Protein AF-A0A034V5H6-F1 (afdb_monomer_lite)

Sequence (109 aa):
MTDLYKLFNDMNLQLQGNKLNLLLHKKNLGRREFHNFPNLSVSCSNNELFAYCQHLENLHIDFTERYQDILNLEIPEWVLDPFSNVNTAMSPQLEEELIELTTNEEIKI

pLDDT: mean 71.45, std 12.15, range [51.25, 95.94]

Organism: Bactrocera dorsalis (NCBI:txid27457)

Secondary structure (DSSP, 8-state):
-HHHHHHHHHHHHHHTT-HHHHHHHHHHHHTT-GGG-TTTTS---HHHHHHHHHHHHHHHHHHHHHTHHHHT----HHHH-TTGGGGTT--HHHHHHHHHHHH-GGG--

Radius of gyration: 25.44 Å; chains: 1; bounding box: 59×29×60 Å

Foldseek 3Di:
DVVVVVLVVVVVVVQPPDPVSVVVVVVCLVVVVCVVPPSVVPDDDPVNSVVVVVVVVVVVVVVCVVCVCVVPDDDDVCNVPVCPCVPPDDPVVVVVVVCCVVVVPVPVD

Structure (mmCIF, N/CA/C/O backbone):
data_AF-A0A034V5H6-F1
#
_entry.id   AF-A0A034V5H6-F1
#
loop_
_atom_site.group_PDB
_atom_site.id
_atom_site.type_symbol
_atom_site.label_atom_id
_atom_site.label_alt_id
_atom_site.label_comp_id
_atom_site.label_asym_id
_atom_site.label_entity_id
_atom_site.label_seq_id
_atom_site.pdbx_PDB_ins_code
_atom_site.Cartn_x
_atom_site.Cartn_y
_atom_site.Cartn_z
_atom_site.occupancy
_atom_site.B_iso_or_equiv
_atom_site.auth_seq_id
_atom_site.auth_comp_id
_atom_site.auth_asym_id
_atom_site.auth_atom_id
_atom_site.pdbx_PDB_model_num
ATOM 1 N N . MET A 1 1 ? 7.506 -4.394 -25.567 1.00 51.25 1 MET A N 1
ATOM 2 C CA . MET A 1 1 ? 7.372 -3.513 -24.383 1.00 51.25 1 MET A CA 1
ATOM 3 C C . MET A 1 1 ? 6.204 -3.955 -23.491 1.00 51.25 1 MET A C 1
ATOM 5 O O . MET A 1 1 ? 6.425 -4.139 -22.306 1.00 51.25 1 MET A O 1
ATOM 9 N N . THR A 1 2 ? 5.010 -4.226 -24.037 1.00 56.66 2 THR A N 1
ATOM 10 C CA . THR A 1 2 ? 3.814 -4.694 -23.292 1.00 56.66 2 THR A CA 1
ATOM 11 C C . THR A 1 2 ? 4.000 -6.026 -22.551 1.00 56.66 2 THR A C 1
ATOM 13 O O . THR A 1 2 ? 3.503 -6.181 -21.437 1.00 56.66 2 THR A O 1
ATOM 16 N N . ASP A 1 3 ? 4.764 -6.961 -23.121 1.00 66.25 3 ASP A N 1
ATOM 17 C CA . ASP A 1 3 ? 4.959 -8.293 -22.525 1.00 66.25 3 ASP A CA 1
ATOM 18 C C . ASP A 1 3 ? 5.788 -8.252 -21.237 1.00 66.25 3 ASP A C 1
ATOM 20 O O . ASP A 1 3 ? 5.510 -8.991 -20.296 1.00 66.25 3 ASP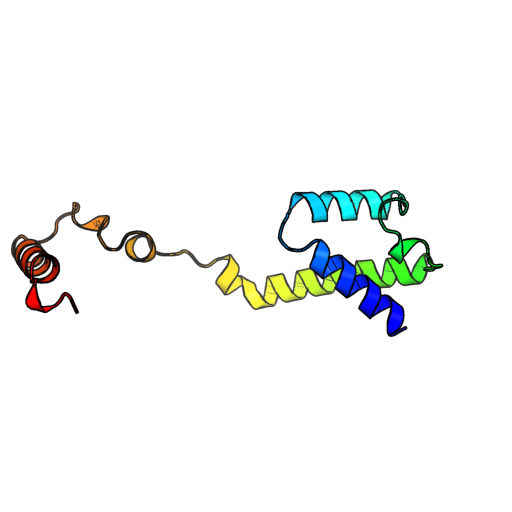 A O 1
ATOM 24 N N . LEU A 1 4 ? 6.755 -7.332 -21.159 1.00 60.66 4 LEU A N 1
ATOM 25 C CA . LEU A 1 4 ? 7.626 -7.173 -19.997 1.00 60.66 4 LEU A CA 1
ATOM 26 C C . LEU A 1 4 ? 6.857 -6.578 -18.809 1.00 60.66 4 LEU A C 1
ATOM 28 O O . LEU A 1 4 ? 6.946 -7.089 -17.697 1.00 60.66 4 LEU A O 1
ATOM 32 N N . TYR A 1 5 ? 6.049 -5.541 -19.051 1.00 64.38 5 TYR A N 1
ATOM 33 C CA . TYR A 1 5 ? 5.203 -4.946 -18.013 1.00 64.38 5 TYR A CA 1
ATOM 34 C C . TYR A 1 5 ? 4.183 -5.940 -17.464 1.00 64.38 5 TYR A C 1
ATOM 36 O O . TYR A 1 5 ? 3.984 -5.993 -16.254 1.00 64.38 5 TYR A O 1
ATOM 44 N N . LYS A 1 6 ? 3.577 -6.760 -18.330 1.00 73.44 6 LYS A N 1
ATOM 45 C CA . LYS A 1 6 ? 2.639 -7.805 -17.909 1.00 73.44 6 LYS A CA 1
ATOM 46 C C . LYS A 1 6 ? 3.323 -8.850 -17.027 1.00 73.44 6 LYS A C 1
ATOM 48 O O . LYS A 1 6 ? 2.846 -9.132 -15.935 1.00 73.44 6 LYS A O 1
ATOM 53 N N . LEU A 1 7 ? 4.484 -9.338 -17.458 1.00 68.38 7 LEU A N 1
ATOM 54 C CA . LEU A 1 7 ? 5.290 -10.307 -16.719 1.00 68.38 7 LEU A CA 1
ATOM 55 C C . LEU A 1 7 ? 5.673 -9.801 -15.322 1.00 68.38 7 LEU A C 1
ATOM 57 O O . LEU A 1 7 ? 5.561 -10.518 -14.328 1.00 68.38 7 LEU A O 1
ATOM 61 N N . PHE A 1 8 ? 6.116 -8.550 -15.249 1.00 65.75 8 PHE A N 1
ATOM 62 C CA . PHE A 1 8 ? 6.486 -7.899 -14.003 1.00 65.75 8 PHE A CA 1
ATOM 63 C C . PHE A 1 8 ? 5.296 -7.671 -13.069 1.00 65.75 8 PHE A C 1
ATOM 65 O O . PHE A 1 8 ? 5.430 -7.878 -11.862 1.00 65.75 8 PHE A O 1
ATOM 72 N N . ASN A 1 9 ? 4.132 -7.312 -13.611 1.00 68.25 9 ASN A N 1
ATOM 73 C CA . ASN A 1 9 ? 2.909 -7.176 -12.826 1.00 68.25 9 ASN A CA 1
ATOM 74 C C . ASN A 1 9 ? 2.429 -8.520 -12.274 1.00 68.25 9 ASN A C 1
ATOM 76 O O . ASN A 1 9 ? 2.075 -8.594 -11.100 1.00 68.25 9 ASN A O 1
ATOM 80 N N . ASP A 1 10 ? 2.473 -9.581 -13.082 1.00 69.94 10 ASP A N 1
ATOM 81 C CA . ASP A 1 10 ? 2.097 -10.931 -12.653 1.00 69.94 10 ASP A CA 1
ATOM 82 C C . ASP A 1 10 ? 3.014 -11.421 -11.517 1.00 69.94 10 ASP A C 1
ATOM 84 O O . ASP A 1 10 ? 2.546 -12.009 -10.542 1.00 69.94 10 ASP A O 1
ATOM 88 N N . MET A 1 11 ? 4.316 -11.116 -11.587 1.00 65.25 11 MET A N 1
ATOM 89 C CA . MET A 1 11 ? 5.259 -11.386 -10.494 1.00 65.25 11 MET A CA 1
ATOM 90 C C . MET A 1 11 ? 4.976 -10.529 -9.256 1.00 65.25 11 MET A C 1
ATOM 92 O O . MET A 1 11 ? 4.991 -11.046 -8.143 1.00 65.25 11 MET A O 1
ATOM 96 N N . ASN A 1 12 ? 4.691 -9.235 -9.427 1.00 65.81 12 ASN A N 1
ATOM 97 C CA . ASN A 1 12 ? 4.351 -8.348 -8.315 1.00 65.81 12 ASN A CA 1
ATOM 98 C C . ASN A 1 12 ? 3.092 -8.836 -7.580 1.00 65.81 12 ASN A C 1
ATOM 100 O O . ASN A 1 12 ? 3.077 -8.873 -6.354 1.00 65.81 12 ASN A O 1
ATOM 104 N N . LEU A 1 13 ? 2.075 -9.297 -8.315 1.00 69.00 13 LEU A N 1
ATOM 105 C CA . LEU A 1 13 ? 0.843 -9.852 -7.753 1.00 69.00 13 LEU A CA 1
ATOM 106 C C . LEU A 1 13 ? 1.106 -11.114 -6.913 1.00 69.00 13 LEU A C 1
ATOM 108 O O . LEU A 1 13 ? 0.523 -11.269 -5.845 1.00 69.00 13 LEU A O 1
ATOM 112 N N . GLN A 1 14 ? 2.029 -11.981 -7.343 1.00 65.00 14 GLN A N 1
ATOM 113 C CA . GLN A 1 14 ? 2.447 -13.164 -6.572 1.00 65.00 14 GLN A CA 1
ATOM 114 C C . GLN A 1 14 ? 3.253 -12.816 -5.308 1.00 65.00 14 GLN A C 1
ATOM 116 O O . GLN A 1 14 ? 3.338 -13.625 -4.383 1.00 65.00 14 GLN A O 1
ATOM 121 N N . LEU A 1 15 ? 3.868 -11.632 -5.262 1.00 60.59 15 LEU A N 1
ATOM 122 C CA . LEU A 1 15 ? 4.686 -11.164 -4.139 1.00 60.59 15 LEU A CA 1
ATOM 123 C C . LEU A 1 15 ? 3.898 -10.299 -3.141 1.00 60.59 15 LEU A C 1
ATOM 125 O O . LEU A 1 15 ? 4.356 -10.102 -2.009 1.00 60.59 15 LEU A O 1
ATOM 129 N N . GLN A 1 16 ? 2.727 -9.788 -3.531 1.00 62.03 16 GLN A N 1
ATOM 130 C CA . GLN A 1 16 ? 1.852 -9.006 -2.662 1.00 62.03 16 GLN A CA 1
ATOM 131 C C . GLN A 1 16 ? 1.284 -9.880 -1.532 1.00 62.03 16 GLN A C 1
ATOM 133 O O . GLN A 1 16 ? 0.819 -10.993 -1.746 1.00 62.03 16 GLN A O 1
ATOM 138 N N . GLY A 1 17 ? 1.353 -9.367 -0.298 1.00 56.00 17 GLY A N 1
ATOM 139 C CA . GLY A 1 17 ? 0.842 -10.035 0.908 1.00 56.00 17 GLY A CA 1
ATOM 140 C C . GLY A 1 17 ? 1.911 -10.511 1.895 1.00 56.00 17 GLY A C 1
ATOM 141 O O . GLY A 1 17 ? 1.582 -10.791 3.044 1.00 56.00 17 GLY A O 1
ATOM 142 N N . ASN A 1 18 ? 3.196 -10.546 1.515 1.00 60.22 18 ASN A N 1
ATOM 143 C CA . ASN A 1 18 ? 4.265 -10.941 2.436 1.00 60.22 18 ASN A CA 1
ATOM 144 C C . ASN A 1 18 ? 5.484 -10.010 2.336 1.00 60.22 18 ASN A C 1
ATOM 146 O O . ASN A 1 18 ? 6.286 -10.087 1.406 1.00 60.22 18 ASN A O 1
ATOM 150 N N . LYS A 1 19 ? 5.636 -9.120 3.325 1.00 59.62 19 LYS A N 1
ATOM 151 C CA . LYS A 1 19 ? 6.692 -8.088 3.391 1.00 59.62 19 LYS A CA 1
ATOM 152 C C . LYS A 1 19 ? 8.110 -8.674 3.260 1.00 59.62 19 LYS A C 1
ATOM 154 O O . LYS A 1 19 ? 9.001 -8.022 2.716 1.00 59.62 19 LYS A O 1
ATOM 159 N N . LEU A 1 20 ? 8.301 -9.922 3.702 1.00 57.69 20 LEU A N 1
ATOM 160 C CA . LEU A 1 20 ? 9.555 -10.666 3.570 1.00 57.69 20 LEU A CA 1
ATOM 161 C C . LEU A 1 20 ? 9.874 -11.025 2.109 1.00 57.69 20 LEU A C 1
ATOM 163 O O . LEU A 1 20 ? 11.028 -10.911 1.696 1.00 57.69 20 LEU A O 1
ATOM 167 N N . ASN A 1 21 ? 8.862 -11.379 1.311 1.00 61.72 21 ASN A N 1
ATOM 168 C CA . ASN A 1 21 ? 9.028 -11.742 -0.100 1.00 61.72 21 ASN A CA 1
ATOM 169 C C . ASN A 1 21 ? 9.451 -10.537 -0.945 1.00 61.72 21 ASN A C 1
ATOM 171 O O . ASN A 1 21 ? 10.333 -10.664 -1.792 1.00 61.72 21 ASN A O 1
ATOM 175 N N . LEU A 1 22 ? 8.902 -9.351 -0.662 1.00 61.34 22 LEU A N 1
ATOM 176 C CA . LEU A 1 22 ? 9.290 -8.110 -1.338 1.00 61.34 22 LEU A CA 1
ATOM 177 C C . LEU A 1 22 ? 10.755 -7.732 -1.052 1.00 61.34 22 LEU A C 1
ATOM 179 O O . LEU A 1 22 ? 11.499 -7.378 -1.968 1.00 61.34 22 LEU A O 1
ATOM 183 N N . LEU A 1 23 ? 11.196 -7.847 0.207 1.00 63.50 23 LEU A N 1
ATOM 184 C CA . LEU A 1 23 ? 12.578 -7.550 0.602 1.00 63.50 23 LEU A CA 1
ATOM 185 C C . LEU A 1 23 ? 13.576 -8.533 -0.029 1.00 63.50 23 LEU A C 1
ATOM 187 O O . LEU A 1 23 ? 14.627 -8.121 -0.529 1.00 63.50 23 LEU A O 1
ATOM 191 N N . LEU A 1 24 ? 13.237 -9.826 -0.036 1.00 62.56 24 LEU A N 1
ATOM 192 C CA . LEU A 1 24 ? 14.048 -10.865 -0.666 1.00 62.56 24 LEU A CA 1
ATOM 193 C C . LEU A 1 24 ? 14.137 -10.649 -2.182 1.00 62.56 24 LEU A C 1
ATOM 195 O O . LEU A 1 24 ? 15.218 -10.766 -2.754 1.00 62.56 24 LEU A O 1
ATOM 199 N N . HIS A 1 25 ? 13.034 -10.249 -2.822 1.00 62.09 25 HIS A N 1
ATOM 200 C CA . HIS A 1 25 ? 12.995 -9.945 -4.250 1.00 62.09 25 HIS A CA 1
ATOM 201 C C . HIS A 1 25 ? 13.897 -8.758 -4.604 1.00 62.09 25 HIS A C 1
ATOM 203 O O . HIS A 1 25 ? 14.723 -8.868 -5.507 1.00 62.09 25 HIS A O 1
ATOM 209 N N . LYS A 1 26 ? 13.839 -7.666 -3.830 1.00 64.44 26 LYS A N 1
ATOM 210 C CA . LYS A 1 26 ? 14.702 -6.487 -4.020 1.00 64.44 26 LYS A CA 1
ATOM 211 C C . LYS A 1 26 ? 16.193 -6.845 -3.904 1.00 64.44 26 LYS A C 1
ATOM 213 O O . LYS A 1 26 ? 17.013 -6.405 -4.710 1.00 64.44 26 LYS A O 1
ATOM 218 N N . LYS A 1 27 ? 16.539 -7.699 -2.932 1.00 66.62 27 LYS A N 1
ATOM 219 C CA . LYS A 1 27 ? 17.908 -8.194 -2.713 1.00 66.62 27 LYS A CA 1
ATOM 220 C C . LYS A 1 27 ? 18.384 -9.117 -3.840 1.00 66.62 27 LYS A C 1
ATOM 222 O O . LYS A 1 27 ? 19.508 -8.957 -4.315 1.00 66.62 27 LYS A O 1
ATOM 227 N N . ASN A 1 28 ? 17.543 -10.050 -4.280 1.00 64.31 28 ASN A N 1
ATOM 228 C CA . ASN A 1 28 ? 17.875 -11.009 -5.338 1.00 64.31 28 ASN A CA 1
ATOM 229 C C . ASN A 1 28 ? 17.978 -10.327 -6.711 1.00 64.31 28 ASN A C 1
ATOM 231 O O . ASN A 1 28 ? 18.862 -10.667 -7.497 1.00 64.31 28 ASN A O 1
ATOM 235 N N . LEU A 1 29 ? 17.148 -9.309 -6.963 1.00 66.88 29 LEU A N 1
ATOM 236 C CA . LEU A 1 29 ? 17.215 -8.475 -8.163 1.00 66.88 29 LEU A CA 1
ATOM 237 C C . LEU A 1 29 ? 18.540 -7.705 -8.240 1.00 66.88 29 LEU A C 1
ATOM 239 O O . LEU A 1 29 ? 19.224 -7.755 -9.260 1.00 66.88 29 LEU A O 1
ATOM 243 N N . GLY A 1 30 ? 18.960 -7.073 -7.136 1.00 63.84 30 GLY A N 1
ATOM 244 C CA . GLY A 1 30 ? 20.261 -6.399 -7.050 1.00 63.84 30 GLY A CA 1
ATOM 245 C C . GLY A 1 30 ? 21.458 -7.345 -7.220 1.00 63.84 30 GLY A C 1
ATOM 246 O O . GLY A 1 30 ? 22.506 -6.933 -7.714 1.00 63.84 30 GLY A O 1
ATOM 247 N N . ARG A 1 31 ? 21.297 -8.624 -6.857 1.00 69.62 31 ARG A N 1
ATOM 248 C CA . ARG A 1 31 ? 22.313 -9.681 -7.006 1.00 69.62 31 ARG A CA 1
ATOM 249 C C . ARG A 1 31 ? 22.283 -10.407 -8.353 1.00 69.62 31 ARG A C 1
ATOM 251 O O . ARG A 1 31 ? 23.170 -11.216 -8.601 1.00 69.62 31 ARG A O 1
ATOM 258 N N . ARG A 1 32 ? 21.308 -10.117 -9.227 1.00 61.84 32 ARG A N 1
ATOM 259 C CA . ARG A 1 32 ? 21.081 -10.826 -10.506 1.00 61.84 32 ARG A CA 1
ATOM 260 C C . ARG A 1 32 ? 20.845 -12.334 -10.333 1.00 61.84 32 ARG A C 1
ATOM 262 O O . ARG A 1 32 ? 21.126 -13.134 -11.222 1.00 61.84 32 ARG A O 1
ATOM 269 N N . GLU A 1 33 ? 20.312 -12.733 -9.183 1.00 64.06 33 GLU A N 1
ATOM 270 C CA . GLU A 1 33 ? 20.019 -14.126 -8.838 1.00 64.06 33 GLU A CA 1
ATOM 271 C C . GLU A 1 33 ? 18.611 -14.506 -9.333 1.00 64.06 33 GLU A C 1
ATOM 273 O O . GLU A 1 33 ? 17.679 -14.726 -8.560 1.00 64.06 33 GLU A O 1
ATOM 278 N N . PHE A 1 34 ? 18.450 -14.562 -10.660 1.00 61.81 34 PHE A N 1
ATOM 279 C CA . PHE A 1 34 ? 17.164 -14.806 -11.337 1.00 61.81 34 PHE A CA 1
ATOM 280 C C . PHE A 1 34 ? 16.710 -16.274 -11.332 1.00 61.81 34 PHE A C 1
ATOM 282 O O . PHE A 1 34 ? 15.619 -16.576 -11.802 1.00 61.81 34 PHE A O 1
ATOM 289 N N . HIS A 1 35 ? 17.511 -17.195 -10.789 1.00 57.94 35 HIS A N 1
ATOM 290 C CA . HIS A 1 35 ? 17.201 -18.631 -10.756 1.00 57.94 35 HIS A CA 1
ATOM 291 C C . HIS A 1 35 ? 15.919 -18.965 -9.970 1.00 57.94 35 HIS A C 1
ATOM 293 O O . HIS A 1 35 ? 15.314 -20.004 -10.207 1.00 57.94 35 HIS A O 1
ATOM 299 N N . ASN A 1 36 ? 15.477 -18.068 -9.082 1.00 54.03 36 ASN A N 1
ATOM 300 C CA . ASN A 1 36 ? 14.214 -18.192 -8.344 1.00 54.03 36 ASN A CA 1
ATOM 301 C C . ASN A 1 36 ? 12.998 -17.627 -9.104 1.00 54.03 36 ASN A C 1
ATOM 303 O O . ASN A 1 36 ? 11.877 -17.720 -8.615 1.00 54.03 36 ASN A O 1
ATOM 307 N N . PHE A 1 37 ? 13.207 -17.036 -10.285 1.00 55.41 37 PHE A N 1
ATOM 308 C CA . PHE A 1 37 ? 12.173 -16.389 -11.090 1.00 55.41 37 PHE A CA 1
ATOM 309 C C . PHE A 1 37 ? 12.309 -16.840 -12.552 1.00 55.41 37 PHE A C 1
ATOM 311 O O . PHE A 1 37 ? 12.949 -16.150 -13.347 1.00 55.41 37 PHE A O 1
ATOM 318 N N . PRO A 1 38 ? 11.684 -17.970 -12.939 1.00 56.00 38 PRO A N 1
ATOM 319 C CA . PRO A 1 38 ? 11.727 -18.497 -14.310 1.00 56.00 38 PRO A CA 1
ATOM 320 C C . PRO A 1 38 ? 11.298 -17.468 -15.367 1.00 56.00 38 PRO A C 1
ATOM 322 O O . PRO A 1 38 ? 11.760 -17.488 -16.499 1.00 56.00 38 PRO A O 1
ATOM 325 N N . ASN A 1 39 ? 10.452 -16.519 -14.968 1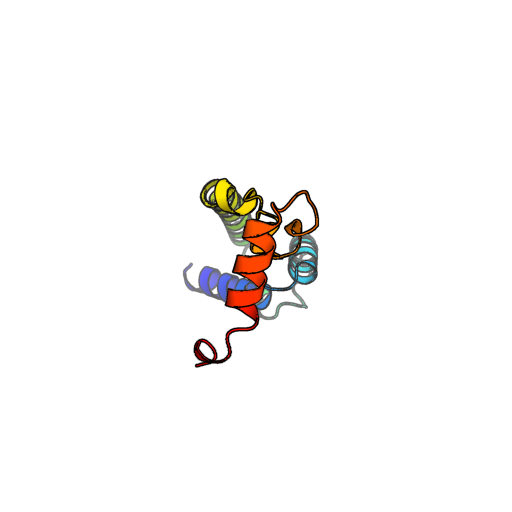.00 53.41 39 ASN A N 1
ATOM 326 C CA . ASN A 1 39 ? 9.994 -15.420 -15.806 1.00 53.41 39 ASN A CA 1
ATOM 327 C C . ASN A 1 39 ? 11.102 -14.388 -16.107 1.00 53.41 39 ASN A C 1
ATOM 329 O O . ASN A 1 39 ? 11.156 -13.857 -17.209 1.00 53.41 39 ASN A O 1
ATOM 333 N N . LEU A 1 40 ? 12.038 -14.136 -15.184 1.00 51.78 40 LEU A N 1
ATOM 334 C CA . LEU A 1 40 ? 13.143 -13.182 -15.377 1.00 51.78 40 LEU A CA 1
ATOM 335 C C . LEU A 1 40 ? 14.340 -13.767 -16.139 1.00 51.78 40 LEU A C 1
ATOM 337 O O . LEU A 1 40 ? 15.222 -13.013 -16.545 1.00 51.78 40 LEU A O 1
ATOM 341 N N . SER A 1 41 ? 14.391 -15.087 -16.359 1.00 53.47 41 SER A N 1
ATOM 342 C CA . SER A 1 41 ? 15.467 -15.703 -17.150 1.00 53.47 41 SER A CA 1
ATOM 343 C C . SER A 1 41 ? 15.357 -15.403 -18.649 1.00 53.47 41 SER A C 1
ATOM 345 O O . SER A 1 41 ? 16.269 -15.724 -19.410 1.00 53.47 41 SER A O 1
ATOM 347 N N . VAL A 1 42 ? 14.250 -14.795 -19.089 1.00 57.56 42 VAL A N 1
ATOM 348 C CA . VAL A 1 42 ? 14.004 -14.421 -20.482 1.00 57.56 42 VAL A CA 1
ATOM 349 C C . VAL A 1 42 ? 14.522 -12.999 -20.733 1.00 57.56 42 VAL A C 1
ATOM 351 O O . VAL A 1 42 ? 13.823 -12.015 -20.529 1.00 57.56 42 VAL A O 1
ATOM 354 N N . SER A 1 43 ? 15.794 -12.915 -21.135 1.00 58.47 43 SER A N 1
ATOM 355 C CA . SER A 1 43 ? 16.412 -11.843 -21.943 1.00 58.47 43 SER A CA 1
ATOM 356 C C . SER A 1 43 ? 16.032 -10.373 -21.664 1.00 58.47 43 SER A C 1
ATOM 358 O O . SER A 1 43 ? 15.907 -9.596 -22.610 1.00 58.47 43 SER A O 1
ATOM 360 N N . CYS A 1 44 ? 15.863 -9.954 -20.410 1.00 60.09 44 CYS A N 1
ATOM 361 C CA . CYS A 1 44 ? 15.672 -8.536 -20.089 1.00 60.09 44 CYS A CA 1
ATOM 362 C C . CYS A 1 44 ? 17.026 -7.806 -20.123 1.00 60.09 44 CYS A C 1
ATOM 364 O O . CYS A 1 44 ? 17.989 -8.249 -19.487 1.00 60.09 44 CYS A O 1
ATOM 366 N N . SER A 1 45 ? 17.134 -6.703 -20.869 1.00 70.69 45 SER A N 1
ATOM 367 C CA . SER A 1 45 ? 18.364 -5.905 -20.878 1.00 70.69 45 SER A CA 1
ATOM 368 C C . SER A 1 45 ? 18.524 -5.129 -19.562 1.00 70.69 45 SER A C 1
ATOM 370 O O . SER A 1 45 ? 17.546 -4.740 -18.924 1.00 70.69 45 SER A O 1
ATOM 372 N N . ASN A 1 46 ? 19.767 -4.848 -19.146 1.00 73.12 46 ASN A N 1
ATOM 373 C CA . ASN A 1 46 ? 20.032 -4.083 -17.913 1.00 73.12 46 ASN A CA 1
ATOM 374 C C . ASN A 1 46 ? 19.311 -2.719 -17.892 1.00 73.12 46 ASN A C 1
ATOM 376 O O . ASN A 1 46 ? 18.925 -2.246 -16.826 1.00 73.12 46 ASN A O 1
ATOM 380 N N . ASN A 1 47 ? 19.118 -2.103 -19.062 1.00 77.75 47 ASN A N 1
ATOM 381 C CA . ASN A 1 47 ? 18.444 -0.811 -19.199 1.00 77.75 47 ASN A CA 1
ATOM 382 C C . ASN A 1 47 ? 16.935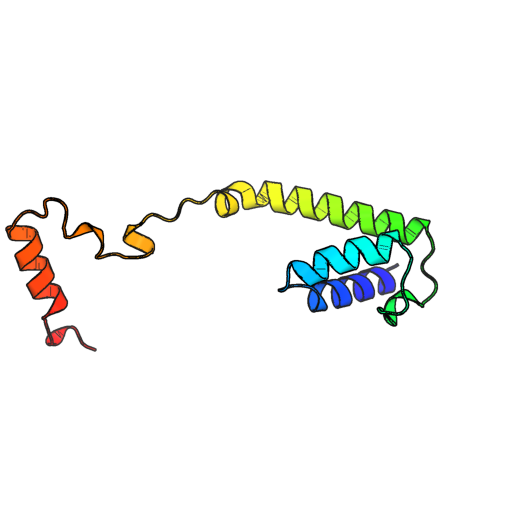 -0.923 -18.949 1.00 77.75 47 ASN A C 1
ATOM 384 O O . ASN A 1 47 ? 16.360 -0.068 -18.282 1.00 77.75 47 ASN A O 1
ATOM 388 N N . GLU A 1 48 ? 16.299 -1.984 -19.446 1.00 74.88 48 GLU A N 1
ATOM 389 C CA . GLU A 1 48 ? 14.876 -2.251 -19.207 1.00 74.88 48 GLU A CA 1
ATOM 390 C C . GLU A 1 48 ? 14.618 -2.595 -17.739 1.00 74.88 48 GLU A C 1
ATOM 392 O O . GLU A 1 48 ? 13.643 -2.121 -17.157 1.00 74.88 48 GLU A O 1
ATOM 397 N N . LEU A 1 49 ? 15.531 -3.344 -17.113 1.00 76.38 49 LEU A N 1
ATOM 398 C CA . LEU A 1 49 ? 15.459 -3.625 -15.685 1.00 76.38 49 LEU A CA 1
ATOM 399 C C . LEU A 1 49 ? 15.566 -2.341 -14.851 1.00 76.38 49 LEU A C 1
ATOM 401 O O . LEU A 1 49 ? 14.784 -2.144 -13.923 1.00 76.38 49 LEU A O 1
ATOM 405 N N . PHE A 1 50 ? 16.502 -1.454 -15.195 1.00 79.69 50 PHE A N 1
ATOM 406 C CA . PHE A 1 50 ? 16.654 -0.170 -14.513 1.00 79.69 50 PHE A CA 1
ATOM 407 C C . PHE A 1 50 ? 15.408 0.712 -14.674 1.00 79.69 50 PHE A C 1
ATOM 409 O O . PHE A 1 50 ? 14.911 1.255 -13.690 1.00 79.69 50 PHE A O 1
ATOM 416 N N . ALA A 1 51 ? 14.857 0.796 -15.889 1.00 80.06 51 ALA A N 1
ATOM 417 C CA . ALA A 1 51 ? 13.631 1.544 -16.155 1.00 80.06 51 ALA A CA 1
ATOM 418 C C . ALA A 1 51 ? 12.433 1.002 -15.357 1.00 80.06 51 ALA A C 1
ATOM 420 O O . ALA A 1 51 ? 11.634 1.781 -14.837 1.00 80.06 51 ALA A O 1
ATOM 421 N N . TYR A 1 52 ? 12.324 -0.321 -15.213 1.00 76.62 52 TYR A N 1
ATOM 422 C CA . TYR A 1 52 ? 11.283 -0.941 -14.399 1.00 76.62 52 TYR A CA 1
ATOM 423 C C . TYR A 1 52 ? 11.460 -0.653 -12.901 1.00 76.62 52 TYR A C 1
ATOM 425 O O . TYR A 1 52 ? 10.503 -0.254 -12.241 1.00 76.62 52 TYR A O 1
ATOM 433 N N . CYS A 1 53 ? 12.680 -0.777 -12.368 1.00 78.06 53 CYS A N 1
ATOM 434 C CA . CYS A 1 53 ? 12.974 -0.405 -10.982 1.00 78.06 53 CYS A CA 1
ATOM 435 C C . CYS A 1 53 ? 12.620 1.062 -10.702 1.00 78.06 53 CYS A C 1
ATOM 437 O O . CYS A 1 53 ? 11.942 1.346 -9.718 1.00 78.06 53 CYS A O 1
ATOM 439 N N . GLN A 1 54 ? 13.007 1.975 -11.598 1.00 83.81 54 GLN A N 1
ATOM 440 C CA . GLN A 1 54 ? 12.676 3.395 -11.478 1.00 83.81 54 GLN A CA 1
ATOM 441 C C . GLN A 1 54 ? 11.161 3.634 -11.513 1.00 83.81 54 GLN A C 1
ATOM 443 O O . GLN A 1 54 ? 10.638 4.448 -10.755 1.00 83.81 54 GLN A O 1
ATOM 448 N N . HIS A 1 55 ? 10.438 2.918 -12.378 1.00 83.06 55 HIS A N 1
ATOM 449 C CA . HIS A 1 55 ? 8.982 2.999 -12.433 1.00 83.06 55 HIS A CA 1
ATOM 450 C C . HIS A 1 55 ? 8.336 2.552 -11.115 1.00 83.06 55 HIS A C 1
ATOM 452 O O . HIS A 1 55 ? 7.449 3.243 -10.619 1.00 83.06 55 HIS A O 1
ATOM 458 N N . LEU A 1 56 ? 8.803 1.447 -10.522 1.00 80.81 56 LEU A N 1
ATOM 459 C CA . LEU A 1 56 ? 8.320 0.981 -9.221 1.00 80.81 56 LEU A CA 1
ATOM 460 C C . LEU A 1 56 ? 8.591 1.986 -8.098 1.00 80.81 56 LEU A C 1
ATOM 462 O O . LEU A 1 56 ? 7.742 2.160 -7.226 1.00 80.81 56 LEU A O 1
ATOM 466 N N . GLU A 1 57 ? 9.745 2.652 -8.109 1.00 82.88 57 GLU A N 1
ATOM 467 C CA . GLU A 1 57 ? 10.062 3.699 -7.132 1.00 82.88 57 GLU A CA 1
ATOM 468 C C . GLU A 1 57 ? 9.130 4.903 -7.273 1.00 82.88 57 GLU A C 1
ATOM 470 O O . GLU A 1 57 ? 8.551 5.345 -6.283 1.00 82.88 57 GLU A O 1
ATOM 475 N N . ASN A 1 58 ? 8.909 5.377 -8.501 1.00 86.94 58 ASN A N 1
ATOM 476 C CA . ASN A 1 58 ? 7.985 6.480 -8.767 1.00 86.94 58 ASN A CA 1
ATOM 477 C C . ASN A 1 58 ? 6.552 6.122 -8.357 1.00 86.94 58 ASN A C 1
ATOM 479 O O . ASN A 1 58 ? 5.855 6.940 -7.766 1.00 86.94 58 ASN A O 1
ATOM 483 N N . LEU A 1 59 ? 6.124 4.890 -8.638 1.00 86.69 59 LEU A N 1
ATOM 484 C CA . LEU A 1 59 ? 4.809 4.398 -8.245 1.00 86.69 59 LEU A CA 1
ATOM 485 C C . LEU A 1 59 ? 4.68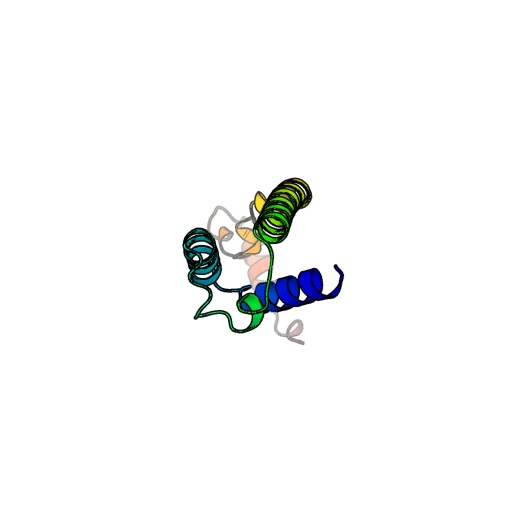8 4.305 -6.720 1.00 86.69 59 LEU A C 1
ATOM 487 O O . LEU A 1 59 ? 3.666 4.685 -6.163 1.00 86.69 59 LEU A O 1
ATOM 491 N N . HIS A 1 60 ? 5.732 3.856 -6.024 1.00 85.62 60 HIS A N 1
ATOM 492 C CA . HIS A 1 60 ? 5.738 3.838 -4.565 1.00 85.62 60 HIS A CA 1
ATOM 493 C C . HIS A 1 60 ? 5.619 5.244 -3.965 1.00 85.62 60 HIS A C 1
ATOM 495 O O . HIS A 1 60 ? 4.840 5.423 -3.029 1.00 85.62 60 HIS A O 1
ATOM 501 N N . ILE A 1 61 ? 6.345 6.227 -4.507 1.00 91.38 61 ILE A N 1
ATOM 502 C CA . ILE A 1 61 ? 6.249 7.635 -4.090 1.00 91.38 61 ILE A CA 1
ATOM 503 C C . ILE A 1 61 ? 4.825 8.150 -4.313 1.00 91.38 61 ILE A C 1
ATOM 505 O O . ILE A 1 61 ? 4.197 8.608 -3.366 1.00 91.38 61 ILE A O 1
ATOM 509 N N . ASP A 1 62 ? 4.281 7.973 -5.516 1.00 93.50 62 ASP A N 1
ATOM 510 C CA . ASP A 1 62 ? 2.936 8.431 -5.876 1.00 93.50 62 ASP A CA 1
ATOM 511 C C . ASP A 1 62 ? 1.840 7.802 -4.996 1.00 93.50 62 ASP A C 1
ATOM 513 O O . ASP A 1 62 ? 0.962 8.503 -4.502 1.00 93.50 62 ASP A O 1
ATOM 517 N N . PHE A 1 63 ? 1.899 6.495 -4.721 1.00 89.88 63 PHE A N 1
ATOM 518 C CA . PHE A 1 63 ? 0.968 5.851 -3.785 1.00 89.88 63 PHE A CA 1
ATOM 519 C C . PHE A 1 63 ? 1.135 6.368 -2.359 1.00 89.88 63 PHE A C 1
ATOM 521 O O . PHE A 1 63 ? 0.148 6.576 -1.658 1.00 89.88 63 PHE A O 1
ATOM 528 N N . THR A 1 64 ? 2.377 6.558 -1.923 1.00 89.38 64 THR A N 1
ATOM 529 C CA . THR A 1 64 ? 2.658 7.071 -0.585 1.00 89.38 64 THR A CA 1
ATOM 530 C C . THR A 1 64 ? 2.064 8.465 -0.438 1.00 89.38 64 THR A C 1
ATOM 532 O O . THR A 1 64 ? 1.360 8.691 0.535 1.00 89.38 64 THR A O 1
ATOM 535 N N . GLU A 1 65 ? 2.266 9.354 -1.412 1.00 95.25 65 GLU A N 1
ATOM 536 C CA . GLU A 1 65 ? 1.722 10.715 -1.429 1.00 95.25 65 GLU A CA 1
ATOM 537 C C . GLU A 1 65 ? 0.191 10.736 -1.517 1.00 95.25 65 GLU A C 1
ATOM 539 O O . GLU A 1 65 ? -0.457 11.400 -0.708 1.00 95.25 65 GLU A O 1
ATOM 544 N N . ARG A 1 66 ? -0.403 9.977 -2.451 1.00 95.94 66 ARG A N 1
ATOM 545 C CA . ARG A 1 66 ? -1.860 9.962 -2.673 1.00 95.94 66 ARG A CA 1
ATOM 546 C C . ARG A 1 66 ? -2.662 9.407 -1.502 1.00 95.94 66 ARG A C 1
ATOM 548 O O . ARG A 1 66 ? -3.816 9.790 -1.359 1.00 95.94 66 ARG A O 1
ATOM 555 N N . TYR A 1 67 ? -2.079 8.507 -0.714 1.00 92.44 67 TYR A N 1
ATOM 556 C CA . TYR A 1 67 ? -2.754 7.845 0.405 1.00 92.44 67 TYR A CA 1
ATOM 557 C C . TYR A 1 67 ? -2.127 8.192 1.760 1.00 92.44 67 TYR A C 1
ATOM 559 O O . TYR A 1 67 ? -2.283 7.437 2.719 1.00 92.44 67 TYR A O 1
ATOM 567 N N . GLN A 1 68 ? -1.394 9.310 1.860 1.00 94.81 68 GLN A N 1
ATOM 568 C CA . GLN A 1 68 ? -0.812 9.760 3.130 1.00 94.81 68 GLN A CA 1
ATOM 569 C C . GLN A 1 68 ? -1.865 9.915 4.231 1.00 94.81 68 GLN A C 1
ATOM 571 O O . GLN A 1 68 ? -1.593 9.608 5.386 1.00 94.81 68 GLN A O 1
ATOM 576 N N . ASP A 1 69 ? -3.052 10.396 3.886 1.00 93.31 69 ASP A N 1
ATOM 577 C CA . ASP A 1 69 ? -4.184 10.567 4.793 1.00 93.31 69 ASP A CA 1
ATOM 578 C C . ASP A 1 69 ? -4.650 9.237 5.399 1.00 93.31 69 ASP A C 1
ATOM 580 O O . ASP A 1 69 ? -4.815 9.139 6.611 1.00 93.31 69 ASP A O 1
ATOM 584 N N . ILE A 1 70 ? -4.787 8.196 4.575 1.00 92.44 70 ILE A N 1
ATOM 585 C CA . ILE A 1 70 ? -5.159 6.847 5.018 1.00 92.44 70 ILE A CA 1
ATOM 586 C C . ILE A 1 70 ? -4.017 6.202 5.810 1.00 92.44 70 ILE A C 1
ATOM 588 O O . ILE A 1 70 ? -4.257 5.559 6.829 1.00 92.44 70 ILE A O 1
ATOM 592 N N . LEU A 1 71 ? -2.770 6.360 5.356 1.00 86.81 71 LEU A N 1
ATOM 593 C CA . LEU A 1 71 ? -1.595 5.787 6.020 1.00 86.81 71 LEU A CA 1
ATOM 594 C C . LEU A 1 71 ? -1.359 6.382 7.412 1.00 86.81 71 LEU A C 1
ATOM 596 O O . LEU A 1 71 ? -0.896 5.669 8.299 1.00 86.81 71 LEU A O 1
ATOM 600 N N . ASN A 1 72 ? -1.680 7.664 7.594 1.00 91.25 72 ASN A N 1
ATOM 601 C CA . ASN A 1 72 ? -1.561 8.376 8.867 1.00 91.25 72 ASN A CA 1
ATOM 602 C C . ASN A 1 72 ? -2.887 8.431 9.639 1.00 91.25 72 ASN A C 1
ATOM 604 O O . ASN A 1 72 ? -3.002 9.187 10.603 1.00 91.25 72 ASN A O 1
ATOM 608 N N . LEU A 1 73 ? -3.898 7.669 9.215 1.00 92.69 73 LEU A N 1
ATOM 609 C CA . LEU A 1 73 ? -5.193 7.668 9.873 1.00 92.69 73 LEU A CA 1
ATOM 610 C C . LEU A 1 73 ? -5.067 7.043 11.266 1.00 92.69 73 LEU A C 1
ATOM 612 O O . LEU A 1 73 ? -4.849 5.839 11.410 1.00 92.69 73 LEU A O 1
ATOM 616 N N . GLU A 1 74 ? -5.252 7.862 12.297 1.00 90.69 74 GLU A N 1
ATOM 617 C CA . GLU A 1 74 ? -5.425 7.379 13.661 1.00 90.69 74 GLU A CA 1
ATOM 618 C C . GLU A 1 74 ? -6.845 6.835 13.812 1.00 90.69 74 GLU A C 1
ATOM 620 O O . GLU A 1 74 ? -7.825 7.577 13.731 1.00 90.69 74 GLU A O 1
ATOM 625 N N . ILE A 1 75 ? -6.962 5.520 13.999 1.00 88.00 75 ILE A N 1
ATOM 626 C CA . ILE A 1 75 ? -8.247 4.875 14.262 1.00 88.00 75 ILE A CA 1
ATOM 627 C C . ILE A 1 75 ? -8.606 5.147 15.728 1.00 88.00 75 ILE A C 1
ATOM 629 O O . ILE A 1 75 ? -7.868 4.700 16.611 1.00 88.00 75 ILE A O 1
ATOM 633 N N . PRO A 1 76 ? -9.713 5.856 16.015 1.00 84.50 76 PRO A N 1
ATOM 634 C CA . PRO A 1 76 ? -10.122 6.108 17.387 1.00 84.50 76 PRO A CA 1
ATOM 635 C C . PRO A 1 76 ? -10.381 4.808 18.144 1.00 84.50 76 PRO A C 1
ATOM 637 O O . PRO A 1 76 ? -10.902 3.844 17.583 1.00 84.50 76 PRO A O 1
ATOM 640 N N . GLU A 1 77 ? -10.101 4.810 19.443 1.00 81.56 77 GLU A N 1
ATOM 641 C CA . GLU A 1 77 ? -10.245 3.616 20.281 1.00 81.56 77 GLU A CA 1
ATOM 642 C C . GLU A 1 77 ? -11.683 3.081 20.295 1.00 81.56 77 GLU A C 1
ATOM 644 O O . GLU A 1 77 ? -11.876 1.875 20.243 1.00 81.56 77 GLU A O 1
ATOM 649 N N . TRP A 1 78 ? -12.693 3.955 20.195 1.00 80.56 78 TRP A N 1
ATOM 650 C CA . TRP A 1 78 ? -14.100 3.548 20.082 1.00 80.56 78 TRP A CA 1
ATOM 651 C C . TRP A 1 78 ? -14.433 2.806 18.777 1.00 80.56 78 TRP A C 1
ATOM 653 O O . TRP A 1 78 ? -15.422 2.088 18.719 1.00 80.56 78 TRP A O 1
ATOM 663 N N . VAL A 1 79 ? -13.645 2.968 17.709 1.00 85.88 79 VAL A N 1
ATOM 664 C CA . VAL A 1 79 ? -13.831 2.191 16.470 1.00 85.88 79 VAL A CA 1
ATOM 665 C C . VAL A 1 79 ? -13.292 0.770 16.648 1.00 85.88 79 VAL A C 1
ATOM 667 O O . VAL A 1 79 ? -13.827 -0.168 16.061 1.00 85.88 79 VAL A O 1
ATOM 670 N N . LEU A 1 80 ? -12.233 0.610 17.449 1.00 85.12 80 LEU A N 1
ATOM 671 C CA . LEU A 1 80 ? -11.612 -0.684 17.744 1.00 85.12 80 LEU A CA 1
ATOM 672 C C . LEU A 1 80 ? -12.368 -1.439 18.843 1.00 85.12 80 LEU A C 1
ATOM 674 O O . LEU A 1 80 ? -12.570 -2.645 18.735 1.00 85.12 80 LEU A O 1
ATOM 678 N N . ASP A 1 81 ? -12.793 -0.716 19.873 1.00 82.12 81 ASP A N 1
ATOM 679 C CA . ASP A 1 81 ? -13.607 -1.200 20.975 1.00 82.12 81 ASP A CA 1
ATOM 680 C C . ASP A 1 81 ? -14.608 -0.107 21.391 1.00 82.12 81 ASP A C 1
ATOM 682 O O . ASP A 1 81 ? -14.298 0.741 22.239 1.00 82.12 81 ASP A O 1
ATOM 686 N N . PRO A 1 82 ? -15.823 -0.123 20.810 1.00 75.25 82 PRO A N 1
ATOM 687 C CA . PRO A 1 82 ? -16.880 0.842 21.110 1.00 75.25 82 PRO A CA 1
ATOM 688 C C . PRO A 1 82 ? -17.269 0.925 22.589 1.00 75.25 82 PRO A C 1
ATOM 690 O O . PRO A 1 82 ? -17.831 1.938 23.000 1.00 75.25 82 PRO A O 1
ATOM 693 N N . PHE A 1 83 ? -16.964 -0.107 23.384 1.00 70.38 83 PHE A N 1
ATOM 694 C CA . PHE A 1 83 ? -17.365 -0.223 24.787 1.00 70.38 83 PHE A CA 1
ATOM 695 C C . PHE A 1 83 ? -16.183 -0.134 25.771 1.00 70.38 83 PHE A C 1
ATOM 697 O O . PHE A 1 83 ? -16.387 -0.168 26.984 1.00 70.38 83 PHE A O 1
ATOM 704 N N . SER A 1 84 ? -14.950 0.041 25.285 1.00 68.56 84 SER A N 1
ATOM 705 C CA . SER A 1 84 ? -13.745 0.193 26.126 1.00 68.56 84 SER A CA 1
ATOM 706 C C . SER A 1 84 ? -13.806 1.390 27.086 1.00 68.56 84 SER A C 1
ATOM 708 O O . SER A 1 84 ? -13.203 1.371 28.161 1.00 68.56 84 SER A O 1
ATOM 710 N N . ASN A 1 85 ? -14.546 2.441 26.718 1.00 59.28 85 ASN A N 1
ATOM 711 C CA . ASN A 1 85 ? -14.607 3.711 27.446 1.00 59.28 85 ASN A CA 1
ATOM 712 C C . ASN A 1 85 ? -15.634 3.748 28.593 1.00 59.28 85 ASN A C 1
ATOM 714 O O . ASN A 1 85 ? -15.650 4.722 29.349 1.00 59.28 85 ASN A O 1
ATOM 718 N N . VAL A 1 86 ? -16.448 2.699 28.765 1.00 57.59 86 VAL A N 1
ATOM 719 C CA . VAL A 1 86 ? -1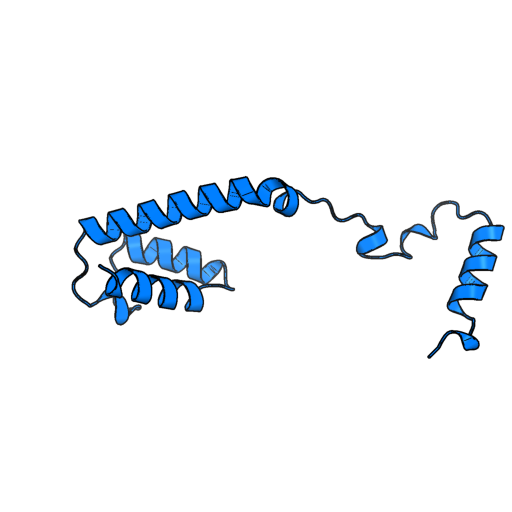7.572 2.678 29.723 1.00 57.59 86 VAL A CA 1
ATOM 720 C C . VAL A 1 86 ? -17.091 2.824 31.179 1.00 57.59 86 VAL A C 1
ATOM 722 O O . VAL A 1 86 ? -17.831 3.279 32.045 1.00 57.59 86 VAL A O 1
ATOM 725 N N . ASN A 1 87 ? -15.806 2.567 31.448 1.00 55.59 87 ASN A N 1
ATOM 726 C CA . ASN A 1 87 ? -15.210 2.708 32.780 1.00 55.59 87 ASN A CA 1
ATOM 727 C C . ASN A 1 87 ? -14.790 4.143 33.163 1.00 55.59 87 ASN A C 1
ATOM 729 O O . ASN A 1 87 ? -14.429 4.373 34.319 1.00 55.59 87 ASN A O 1
ATOM 733 N N . THR A 1 88 ? -14.813 5.117 32.243 1.00 58.88 88 THR A N 1
ATOM 734 C CA . THR A 1 88 ? -14.402 6.503 32.545 1.00 58.88 88 THR A CA 1
ATOM 735 C C . THR A 1 88 ? -15.622 7.415 32.629 1.00 58.88 88 THR A C 1
ATOM 737 O O . THR A 1 88 ? -16.046 7.997 31.639 1.00 58.88 88 THR A O 1
ATOM 740 N N . ALA A 1 89 ? -16.163 7.553 33.843 1.00 58.62 89 ALA A N 1
ATOM 741 C CA . ALA A 1 89 ? -17.174 8.550 34.213 1.00 58.62 89 ALA A CA 1
ATOM 742 C C . ALA A 1 89 ? -18.407 8.605 33.290 1.00 58.62 89 ALA A C 1
ATOM 744 O O . ALA A 1 89 ? -18.891 9.687 32.951 1.00 58.62 89 ALA A O 1
ATOM 745 N N . MET A 1 90 ? -18.936 7.444 32.904 1.00 60.22 90 MET A N 1
ATOM 746 C CA . MET A 1 90 ? -20.285 7.386 32.360 1.00 60.22 90 MET A CA 1
ATOM 747 C C . MET A 1 90 ? -21.253 7.903 3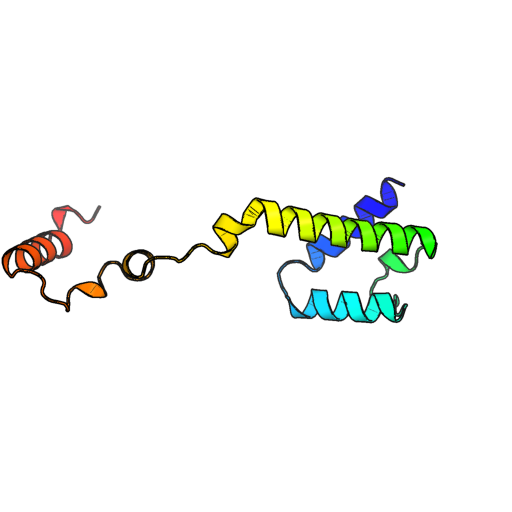3.434 1.00 60.22 90 MET A C 1
ATOM 749 O O . MET A 1 90 ? -21.156 7.521 34.603 1.00 60.22 90 MET A O 1
ATOM 753 N N . SER A 1 91 ? -22.132 8.845 33.083 1.00 66.62 91 SER A N 1
ATOM 754 C CA . SER A 1 91 ? -23.180 9.243 34.018 1.00 66.62 91 SER A CA 1
ATOM 755 C C . SER A 1 91 ? -24.071 8.025 34.277 1.00 66.62 91 SER A C 1
ATOM 757 O O . SER A 1 91 ? -24.344 7.272 33.341 1.00 66.62 91 SER A O 1
ATOM 759 N N . PRO A 1 92 ? -24.553 7.820 35.512 1.00 69.56 92 PRO A N 1
ATOM 760 C CA . PRO A 1 92 ? -25.361 6.647 35.845 1.00 69.56 92 PRO A CA 1
ATOM 761 C C . PRO A 1 92 ? -26.614 6.518 34.962 1.00 69.56 92 PRO A C 1
ATOM 763 O O . PRO A 1 92 ? -27.072 5.412 34.712 1.00 69.56 92 PRO A O 1
ATOM 766 N N . GLN A 1 93 ? -27.127 7.631 34.423 1.00 74.00 93 GLN A N 1
ATOM 767 C CA . GLN A 1 93 ? -28.222 7.623 33.448 1.00 74.00 93 GLN A CA 1
ATOM 768 C C . GLN A 1 93 ? -27.828 7.016 32.093 1.00 74.00 93 GLN A C 1
ATOM 770 O O . GLN A 1 93 ? -28.632 6.316 31.492 1.00 74.00 93 GLN A O 1
ATOM 775 N N . LEU A 1 94 ? -26.609 7.277 31.604 1.00 72.38 94 LEU A N 1
ATOM 776 C CA . LEU A 1 94 ? -26.141 6.716 30.333 1.00 72.38 94 LEU A CA 1
ATOM 777 C C . LEU A 1 94 ? -25.819 5.222 30.468 1.00 72.38 94 LEU A C 1
ATOM 779 O O . LEU A 1 94 ? -25.997 4.475 29.514 1.00 72.38 94 LEU A O 1
ATOM 783 N N . GLU A 1 95 ? -25.342 4.797 31.643 1.00 75.94 95 GLU A N 1
ATOM 784 C CA . GLU A 1 95 ? -25.066 3.388 31.940 1.00 75.94 95 GLU A CA 1
ATOM 785 C C . GLU A 1 95 ? -26.361 2.565 31.932 1.00 75.94 95 GLU A C 1
ATOM 787 O O . GLU A 1 95 ? -26.413 1.501 31.319 1.00 75.94 95 GLU A O 1
ATOM 792 N N . GLU A 1 96 ? -27.430 3.091 32.537 1.00 76.88 96 GLU A N 1
ATOM 793 C CA . GLU A 1 96 ? -28.751 2.455 32.550 1.00 76.88 96 GLU A CA 1
ATOM 794 C C . GLU A 1 96 ? -29.341 2.336 31.130 1.00 76.88 96 GLU A C 1
ATOM 796 O O . GLU A 1 96 ? -29.796 1.260 30.742 1.00 76.88 96 GLU A O 1
ATOM 801 N N . GLU A 1 97 ? -29.228 3.390 30.314 1.00 78.44 97 GLU A N 1
ATOM 802 C CA . GLU A 1 97 ? -29.691 3.408 28.917 1.00 78.44 97 GLU A CA 1
ATOM 803 C C . GLU A 1 97 ? -28.892 2.429 28.025 1.00 78.44 97 GLU A C 1
ATOM 805 O O . GLU A 1 97 ? -29.456 1.738 27.173 1.00 78.44 97 GLU A O 1
ATOM 810 N N . LEU A 1 98 ? -27.578 2.290 28.252 1.00 76.44 98 LEU A N 1
ATOM 811 C CA . LEU A 1 98 ? -26.725 1.301 27.574 1.00 76.44 98 LEU A CA 1
ATOM 812 C C . LEU A 1 98 ? -27.057 -0.136 27.977 1.00 76.44 98 LEU A C 1
ATOM 814 O O . LEU A 1 98 ? -27.068 -1.028 27.123 1.00 76.44 98 LEU A O 1
ATOM 818 N N . ILE A 1 99 ? -27.327 -0.380 29.259 1.00 78.31 99 ILE A N 1
ATOM 819 C CA . ILE A 1 99 ? -27.764 -1.693 29.739 1.00 78.31 99 ILE A CA 1
ATOM 820 C C . ILE A 1 99 ? -29.095 -2.053 29.082 1.00 78.31 99 ILE A C 1
ATOM 822 O O . ILE A 1 99 ? -29.212 -3.157 28.554 1.00 78.31 99 ILE A O 1
ATOM 826 N N . GLU A 1 100 ? -30.060 -1.132 29.023 1.00 81.56 100 GLU A N 1
ATOM 827 C CA . GLU A 1 100 ? -31.324 -1.351 28.311 1.00 81.56 100 GLU A CA 1
ATOM 828 C C . GLU A 1 100 ? -31.076 -1.704 26.840 1.00 81.56 100 GLU A C 1
ATOM 830 O O . GLU A 1 100 ? -31.509 -2.759 26.385 1.00 81.56 100 GLU A O 1
ATOM 835 N N . LEU A 1 101 ? -30.301 -0.900 26.106 1.00 76.81 101 LEU A N 1
ATOM 836 C CA . LEU A 1 101 ? -30.026 -1.142 24.683 1.00 76.81 101 LEU A CA 1
ATOM 837 C C . LEU A 1 101 ? -29.281 -2.458 24.408 1.00 76.81 101 LEU A C 1
ATOM 839 O O . LEU A 1 101 ? -29.505 -3.079 23.370 1.00 76.81 101 LEU A O 1
ATOM 843 N N . THR A 1 102 ? -28.399 -2.895 25.311 1.00 71.31 102 THR A N 1
ATOM 844 C CA . THR A 1 102 ? -27.602 -4.127 25.143 1.00 71.31 102 THR A CA 1
ATOM 845 C C . THR A 1 102 ? -28.322 -5.387 25.620 1.00 71.31 102 THR A C 1
ATOM 847 O O . THR A 1 102 ? -28.042 -6.480 25.121 1.00 71.31 102 THR A O 1
ATOM 850 N N . THR A 1 103 ? -29.259 -5.257 26.561 1.00 74.19 103 THR A N 1
ATOM 851 C CA . THR A 1 103 ? -30.050 -6.378 27.096 1.00 74.19 103 THR A CA 1
ATOM 852 C C . THR A 1 103 ? -31.420 -6.517 26.442 1.00 74.19 103 THR A C 1
ATOM 854 O O . THR A 1 103 ? -32.077 -7.540 26.643 1.00 74.19 103 THR A O 1
ATOM 857 N N . ASN A 1 104 ? -31.835 -5.549 25.619 1.00 74.81 104 ASN A N 1
ATOM 858 C CA . ASN A 1 104 ? -33.107 -5.602 24.916 1.00 74.81 104 ASN A CA 1
ATOM 859 C C . ASN A 1 104 ? -33.127 -6.738 23.879 1.00 74.81 104 ASN A C 1
ATOM 861 O O . ASN A 1 104 ? -32.557 -6.648 22.788 1.00 74.81 104 ASN A O 1
ATOM 865 N N . GLU A 1 105 ? -33.806 -7.832 24.225 1.00 66.94 105 GLU A N 1
ATOM 866 C CA . GLU A 1 105 ? -33.923 -9.014 23.371 1.00 66.94 105 GLU A CA 1
ATOM 867 C C . GLU A 1 105 ? -34.820 -8.785 22.148 1.00 66.94 105 GLU A C 1
ATOM 869 O O . GLU A 1 105 ? -34.725 -9.548 21.191 1.00 66.94 105 GLU A O 1
ATOM 874 N N . GLU A 1 106 ? -35.628 -7.718 22.129 1.00 65.19 106 GLU A N 1
ATOM 875 C CA . GLU A 1 106 ? -36.456 -7.356 20.970 1.00 65.19 106 GLU A CA 1
ATOM 876 C C . GLU A 1 106 ? -35.633 -6.800 19.790 1.00 65.19 106 GLU A C 1
ATOM 878 O O . GLU A 1 106 ? -36.104 -6.815 18.655 1.00 65.19 106 GLU A O 1
ATOM 883 N N . ILE A 1 107 ? -34.392 -6.347 20.027 1.00 58.06 107 ILE A N 1
ATOM 884 C CA . ILE A 1 107 ? -33.480 -5.815 18.992 1.00 58.06 107 ILE A CA 1
ATOM 885 C C . ILE A 1 107 ? -32.621 -6.932 18.359 1.00 58.06 107 ILE A C 1
ATOM 887 O O . ILE A 1 107 ? -31.995 -6.724 17.317 1.00 58.06 107 ILE A O 1
ATOM 891 N N . LYS A 1 108 ? -32.620 -8.148 18.930 1.00 57.84 108 LYS A N 1
ATOM 892 C CA . LYS A 1 108 ? -31.958 -9.335 18.360 1.00 57.84 108 LYS A CA 1
ATOM 893 C C . LYS A 1 108 ? -32.764 -9.876 17.159 1.00 57.84 108 LYS A C 1
ATOM 895 O O . LYS A 1 108 ? -33.469 -10.874 17.293 1.00 57.84 108 LYS A O 1
ATOM 900 N N . ILE A 1 109 ? -32.675 -9.215 16.000 1.00 54.59 109 ILE A N 1
ATOM 901 C CA . ILE A 1 109 ? -33.071 -9.776 14.689 1.00 54.59 109 ILE A CA 1
ATOM 902 C C . ILE A 1 109 ? -31.898 -10.555 14.094 1.00 54.59 109 ILE A C 1
ATOM 904 O O . ILE A 1 109 ? -30.769 -10.013 14.108 1.00 54.59 109 ILE A O 1
#